Protein AF-A0A967NRQ9-F1 (afdb_monomer)

Structure (mmCIF, N/CA/C/O backbone):
data_AF-A0A967NRQ9-F1
#
_entry.id   AF-A0A967NRQ9-F1
#
loop_
_atom_site.group_PDB
_atom_site.id
_atom_site.type_symbol
_atom_site.label_atom_id
_atom_site.label_alt_id
_atom_site.label_comp_id
_atom_site.label_asym_id
_atom_site.label_entity_id
_atom_site.label_seq_id
_atom_site.pdbx_PDB_ins_code
_atom_site.Cartn_x
_atom_site.Cartn_y
_atom_site.Cartn_z
_atom_site.occupancy
_atom_site.B_iso_or_equiv
_atom_site.auth_seq_id
_atom_site.auth_comp_id
_atom_site.auth_asym_id
_atom_site.auth_atom_id
_atom_site.pdbx_PDB_model_num
ATOM 1 N N . MET A 1 1 ? -13.872 -3.591 16.420 1.00 70.75 1 MET A N 1
ATOM 2 C CA . MET A 1 1 ? -14.107 -2.134 16.455 1.00 70.75 1 MET A CA 1
ATOM 3 C C . MET A 1 1 ? -12.800 -1.481 16.844 1.00 70.75 1 MET A C 1
ATOM 5 O O . MET A 1 1 ? -12.281 -1.803 17.907 1.00 70.75 1 MET A O 1
ATOM 9 N N . PHE A 1 2 ? -12.220 -0.684 15.950 1.00 88.56 2 PHE A N 1
ATOM 10 C CA . PHE A 1 2 ? -10.944 -0.022 16.219 1.00 88.56 2 PHE A CA 1
ATOM 11 C C . PHE A 1 2 ? -11.175 1.304 16.947 1.00 88.56 2 PHE A C 1
ATOM 13 O O . PHE A 1 2 ? -12.304 1.786 17.034 1.00 88.56 2 PHE A O 1
ATOM 20 N N . ILE A 1 3 ? -10.114 1.883 17.504 1.00 93.44 3 ILE A N 1
ATOM 21 C CA . ILE A 1 3 ? -10.185 3.162 18.211 1.00 93.44 3 ILE A CA 1
ATOM 22 C C . ILE A 1 3 ? -9.208 4.121 17.545 1.00 93.44 3 ILE A C 1
ATOM 24 O O . ILE A 1 3 ? -8.014 3.832 17.449 1.00 93.44 3 ILE A O 1
ATOM 28 N N . LEU A 1 4 ? -9.728 5.267 17.102 1.00 95.88 4 LEU A N 1
ATOM 29 C CA . LEU A 1 4 ? -8.900 6.382 16.673 1.00 95.88 4 LEU A CA 1
ATOM 30 C C . LEU A 1 4 ? -8.304 7.040 17.917 1.00 95.88 4 LEU A C 1
ATOM 32 O O . LEU A 1 4 ? -9.021 7.514 18.800 1.00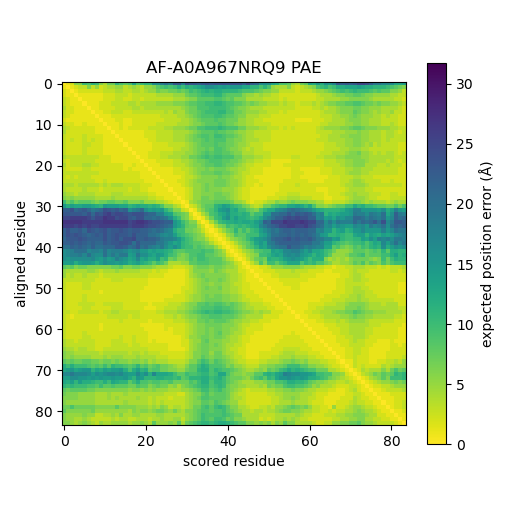 95.88 4 LEU A O 1
ATOM 36 N N . SER A 1 5 ? -6.982 7.030 18.002 1.00 96.31 5 SER A N 1
ATOM 37 C CA . SER A 1 5 ? -6.263 7.664 19.100 1.00 96.31 5 SER A CA 1
ATOM 38 C C . SER A 1 5 ? -6.243 9.185 18.923 1.00 96.31 5 SER A C 1
ATOM 40 O O . SER A 1 5 ? -6.443 9.703 17.827 1.00 96.31 5 SER A O 1
ATOM 42 N N . LYS A 1 6 ? -5.969 9.928 20.003 1.00 97.19 6 LYS A N 1
ATOM 43 C CA . LYS A 1 6 ? -5.957 11.406 19.975 1.00 97.19 6 LYS A CA 1
ATOM 44 C C . LYS A 1 6 ? -4.913 12.006 19.028 1.00 97.19 6 LYS A C 1
ATOM 46 O O . LYS A 1 6 ? -5.058 13.152 18.627 1.00 97.19 6 LYS A O 1
ATOM 51 N N . 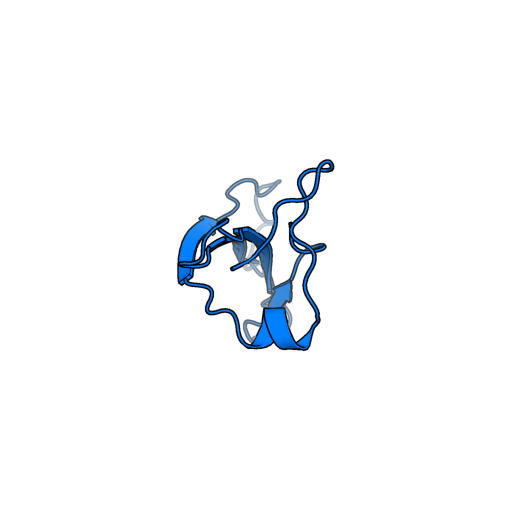ASP A 1 7 ? -3.873 11.246 18.704 1.00 96.50 7 ASP A N 1
ATOM 52 C CA . ASP A 1 7 ? -2.805 11.619 17.776 1.00 96.50 7 ASP A CA 1
ATOM 53 C C . ASP A 1 7 ? -3.120 11.264 16.313 1.00 96.50 7 ASP A C 1
ATOM 55 O O . ASP A 1 7 ? -2.252 11.392 15.459 1.00 96.50 7 ASP A O 1
ATOM 59 N N . GLY A 1 8 ? -4.348 10.822 16.019 1.00 94.19 8 GLY A N 1
ATOM 60 C CA . GLY A 1 8 ? -4.796 10.507 14.662 1.00 94.19 8 GLY A CA 1
ATOM 61 C C . GLY A 1 8 ? -4.452 9.095 14.188 1.00 94.19 8 GLY A C 1
ATOM 62 O O . GLY A 1 8 ? -4.835 8.730 13.083 1.00 94.19 8 GLY A O 1
ATOM 63 N N . TYR A 1 9 ? -3.795 8.272 15.014 1.00 95.25 9 TYR A N 1
ATOM 64 C CA . TYR A 1 9 ? -3.429 6.905 14.640 1.00 95.25 9 TYR A CA 1
ATOM 65 C C . TYR A 1 9 ? -4.423 5.858 15.146 1.00 95.25 9 TYR A C 1
ATOM 67 O O . TYR A 1 9 ? -4.945 5.929 16.265 1.00 95.25 9 TYR A O 1
ATOM 75 N N . ILE A 1 10 ? -4.615 4.814 14.343 1.00 95.69 10 ILE A N 1
ATOM 76 C CA . ILE A 1 10 ? -5.254 3.567 14.765 1.00 95.69 10 ILE A CA 1
ATOM 77 C C . ILE A 1 10 ? -4.139 2.606 15.185 1.00 95.69 10 ILE A C 1
ATOM 79 O O . ILE A 1 10 ? -3.270 2.260 14.389 1.00 95.69 10 ILE A O 1
ATOM 83 N N . ARG A 1 11 ? -4.137 2.183 16.452 1.00 94.88 11 ARG A N 1
ATOM 84 C CA . ARG A 1 11 ? -3.133 1.248 16.982 1.00 94.88 11 ARG A CA 1
ATOM 85 C C . ARG A 1 11 ? -3.643 -0.182 16.865 1.00 94.88 11 ARG A C 1
ATOM 87 O O . ARG A 1 11 ? -4.700 -0.504 17.403 1.00 94.88 11 ARG A O 1
ATOM 94 N N . LEU A 1 12 ? -2.874 -1.027 16.188 1.00 94.44 12 LEU A N 1
ATOM 95 C CA . LEU A 1 12 ? -3.199 -2.426 15.915 1.00 94.44 12 LEU A CA 1
ATOM 96 C C . LEU A 1 12 ? -2.008 -3.314 16.266 1.00 94.44 12 LEU A C 1
ATOM 98 O O . LEU A 1 12 ? -0.857 -2.882 16.206 1.00 94.44 12 LEU A O 1
ATOM 102 N N . THR A 1 13 ? -2.285 -4.573 16.595 1.00 95.25 13 THR A N 1
ATOM 103 C CA . THR A 1 13 ? -1.253 -5.612 16.561 1.00 95.25 13 THR A CA 1
ATOM 104 C C . THR A 1 13 ? -0.937 -5.964 15.107 1.00 95.25 13 THR A C 1
ATOM 106 O O . THR A 1 13 ? -1.759 -5.748 14.214 1.00 95.25 13 THR A O 1
ATOM 109 N N . LEU A 1 14 ? 0.238 -6.551 14.863 1.00 95.06 14 LEU A N 1
ATOM 110 C CA . LEU A 1 14 ? 0.590 -7.066 13.535 1.00 95.06 14 LEU A CA 1
ATOM 111 C C . LEU A 1 14 ? -0.451 -8.077 13.031 1.00 95.06 14 LEU A C 1
ATOM 113 O O . LEU A 1 14 ? -0.895 -7.991 11.892 1.00 95.06 14 LEU A O 1
ATOM 117 N N . GLU A 1 15 ? -0.882 -8.985 13.905 1.00 96.81 15 GLU A N 1
ATOM 118 C CA . GLU A 1 15 ? -1.934 -9.957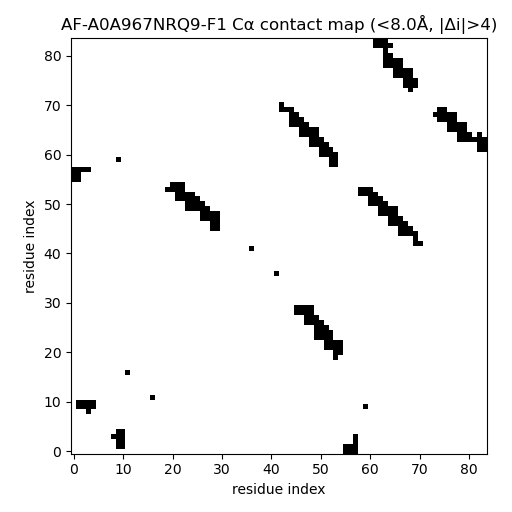 13.607 1.00 96.81 15 GLU A CA 1
ATOM 119 C C . GLU A 1 15 ? -3.252 -9.267 13.231 1.00 96.81 15 GLU A C 1
ATOM 121 O O . GLU A 1 15 ? -3.887 -9.648 12.251 1.00 96.81 15 GLU A O 1
ATOM 126 N N . GLY A 1 16 ? -3.646 -8.221 13.964 1.00 94.94 16 GLY A N 1
ATOM 127 C CA . GLY A 1 16 ? -4.849 -7.450 13.659 1.00 94.94 16 GLY A CA 1
ATOM 128 C C . GLY A 1 16 ? -4.781 -6.790 12.282 1.00 94.94 16 GLY A C 1
ATOM 129 O O . GLY A 1 16 ? -5.766 -6.815 11.548 1.00 94.94 16 GLY A O 1
ATOM 130 N N . LEU A 1 17 ? -3.614 -6.264 11.898 1.00 93.69 17 LEU A N 1
ATOM 131 C CA . LEU A 1 17 ? -3.397 -5.715 10.559 1.00 93.69 17 LEU A CA 1
ATOM 132 C C . LEU A 1 17 ? -3.497 -6.803 9.478 1.00 93.69 17 LEU A C 1
ATOM 134 O O . LEU A 1 17 ? -4.191 -6.605 8.488 1.00 93.69 17 LEU A O 1
ATOM 138 N N . GLN A 1 18 ? -2.866 -7.964 9.681 1.00 95.31 18 GLN A N 1
ATOM 139 C CA . GLN A 1 18 ? -2.890 -9.079 8.721 1.00 95.31 18 GLN A CA 1
ATOM 140 C C . GLN A 1 18 ? -4.295 -9.652 8.484 1.00 95.31 18 GLN A C 1
ATOM 142 O O . GLN A 1 18 ? -4.580 -10.133 7.390 1.00 95.31 18 GLN A O 1
ATOM 147 N N . HIS A 1 19 ? -5.169 -9.596 9.492 1.00 95.31 19 HIS A N 1
ATOM 148 C CA . HIS A 1 19 ? -6.553 -10.068 9.398 1.00 95.31 19 HIS A CA 1
ATOM 149 C C . HIS A 1 19 ? -7.551 -8.980 8.987 1.00 95.31 19 HIS A C 1
ATOM 151 O O . HIS A 1 19 ? -8.737 -9.277 8.857 1.00 95.31 19 HIS A O 1
ATOM 157 N N . THR A 1 20 ? -7.108 -7.734 8.798 1.00 95.69 20 THR A N 1
ATOM 158 C CA . THR A 1 20 ? -7.974 -6.647 8.332 1.00 95.69 20 THR A CA 1
ATOM 159 C C . THR A 1 20 ? -7.962 -6.611 6.804 1.00 95.69 20 THR A C 1
ATOM 161 O O . THR A 1 20 ? -6.926 -6.285 6.224 1.00 95.69 20 THR A O 1
ATOM 164 N N . PRO A 1 21 ? -9.084 -6.907 6.122 1.00 96.31 21 PRO A N 1
ATOM 165 C CA . PRO A 1 21 ? -9.132 -6.822 4.672 1.00 96.31 21 PRO A CA 1
ATOM 166 C C . PRO A 1 21 ? -8.966 -5.373 4.215 1.00 96.31 21 PRO A C 1
ATOM 168 O O . PRO A 1 21 ? -9.691 -4.483 4.668 1.00 96.31 21 PRO A O 1
ATOM 171 N N . LEU A 1 22 ? -8.023 -5.161 3.301 1.00 97.69 22 LEU A N 1
ATOM 172 C CA . LEU A 1 22 ? -7.852 -3.907 2.584 1.00 97.69 22 LEU A CA 1
ATOM 173 C C . LEU A 1 22 ? -8.391 -4.074 1.167 1.00 97.69 22 LEU A C 1
ATOM 175 O O . LEU A 1 22 ? -8.119 -5.064 0.488 1.00 97.69 22 LEU A O 1
ATOM 179 N N . ILE A 1 23 ? -9.154 -3.086 0.738 1.00 97.94 23 ILE A N 1
ATOM 180 C CA . ILE A 1 23 ? -9.783 -2.989 -0.567 1.00 97.94 23 ILE A CA 1
ATOM 181 C C . ILE A 1 23 ? -9.030 -1.915 -1.341 1.00 97.94 23 ILE A C 1
ATOM 183 O O . ILE A 1 23 ? -8.711 -0.852 -0.802 1.00 97.94 23 ILE A O 1
ATOM 187 N N . HIS A 1 24 ? -8.721 -2.208 -2.600 1.00 98.12 24 HIS A N 1
ATOM 188 C CA . HIS A 1 24 ? -8.102 -1.241 -3.496 1.00 98.12 24 HIS A CA 1
ATOM 189 C C . HIS A 1 24 ? -9.039 -0.047 -3.677 1.00 98.12 24 HIS A C 1
ATOM 191 O O . HIS A 1 24 ? -10.207 -0.227 -4.022 1.00 98.12 24 HIS A O 1
ATOM 197 N N . LEU A 1 25 ? -8.532 1.156 -3.412 1.00 98.31 25 LEU A N 1
ATOM 198 C CA . LEU A 1 25 ? -9.278 2.388 -3.628 1.00 98.31 25 LEU A CA 1
ATOM 199 C C . LEU A 1 25 ? -8.949 2.968 -5.004 1.00 98.31 25 LEU A C 1
ATOM 201 O O . LEU A 1 25 ? -9.855 3.241 -5.789 1.00 98.31 25 LEU A O 1
ATOM 205 N N . LEU A 1 26 ? -7.659 3.171 -5.284 1.00 97.94 26 LEU A N 1
ATOM 206 C CA . LEU A 1 26 ? -7.168 3.701 -6.556 1.00 97.94 26 LEU A CA 1
ATOM 207 C C . LEU A 1 26 ? -5.663 3.458 -6.725 1.00 97.94 26 LEU A C 1
ATOM 209 O O . LEU A 1 26 ? -4.933 3.231 -5.760 1.00 97.94 26 LEU A O 1
ATOM 213 N N . SER A 1 27 ? -5.197 3.537 -7.967 1.00 97.12 27 SER A N 1
ATOM 214 C CA . SER A 1 27 ? -3.776 3.635 -8.311 1.00 97.12 27 SER A CA 1
ATOM 215 C C . SER A 1 27 ? -3.603 4.662 -9.420 1.00 97.12 27 SER A C 1
ATOM 217 O O . SER A 1 27 ? -4.498 4.828 -10.251 1.00 97.12 27 SER A O 1
ATOM 219 N N . GLY A 1 28 ? -2.447 5.314 -9.443 1.00 95.00 28 GLY A N 1
ATOM 220 C CA . GLY A 1 28 ? -2.055 6.256 -10.486 1.00 95.00 28 GLY A CA 1
ATOM 221 C C . GLY A 1 28 ? -0.620 6.004 -10.929 1.00 95.00 28 GLY A C 1
ATOM 222 O O . GLY A 1 28 ? 0.134 5.340 -10.220 1.00 95.00 28 GLY A O 1
ATOM 223 N N . LEU A 1 29 ? -0.273 6.507 -12.112 1.00 93.75 29 LEU A N 1
ATOM 224 C CA . LEU A 1 29 ? 1.110 6.582 -12.575 1.00 93.75 29 LEU A CA 1
ATOM 225 C C . LEU A 1 29 ? 1.700 7.930 -12.170 1.00 93.75 29 LEU A C 1
ATOM 227 O O . LEU A 1 29 ? 0.993 8.938 -12.192 1.00 93.75 29 LEU A O 1
ATOM 231 N N . ASP A 1 30 ? 2.989 7.939 -11.854 1.00 88.88 30 ASP A N 1
ATOM 232 C CA . ASP A 1 30 ? 3.729 9.182 -11.681 1.00 88.88 30 ASP A CA 1
ATOM 233 C C . ASP A 1 30 ? 4.170 9.651 -13.069 1.00 88.88 30 ASP A C 1
ATOM 235 O O . ASP A 1 30 ? 5.034 9.043 -13.697 1.00 88.88 30 ASP A O 1
ATOM 239 N N . GLU A 1 31 ? 3.542 10.708 -13.583 1.00 74.94 31 GLU A N 1
ATOM 240 C CA . GLU A 1 31 ? 3.841 11.247 -14.921 1.00 74.94 31 GLU A CA 1
ATOM 241 C C . GLU A 1 31 ? 5.070 12.177 -14.927 1.00 74.94 31 GLU A C 1
ATOM 243 O O . GLU A 1 31 ? 5.577 12.550 -15.988 1.00 74.94 31 GLU A O 1
ATOM 248 N N . ASP A 1 32 ? 5.584 12.516 -13.742 1.00 64.75 32 ASP A N 1
ATOM 249 C CA . ASP A 1 32 ? 6.737 13.387 -13.53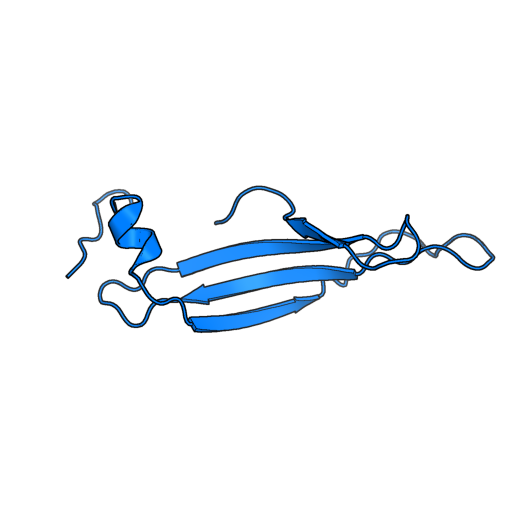8 1.00 64.75 32 ASP A CA 1
ATOM 250 C C . ASP A 1 32 ? 8.051 12.628 -13.783 1.00 64.75 32 ASP A C 1
ATOM 252 O O . ASP A 1 32 ? 8.820 12.330 -12.867 1.00 64.75 32 ASP A O 1
ATOM 256 N N . HIS A 1 33 ? 8.338 12.308 -15.043 1.00 62.41 33 HIS A N 1
ATOM 257 C CA . HIS A 1 33 ? 9.656 11.816 -15.432 1.00 62.41 33 HIS A CA 1
ATOM 258 C C . HIS A 1 33 ? 10.538 12.981 -15.904 1.00 62.41 33 HIS A C 1
ATOM 260 O O . HIS A 1 33 ? 10.257 13.583 -16.946 1.00 62.41 33 HIS A O 1
ATOM 266 N N . PRO A 1 34 ? 11.613 13.328 -15.169 1.00 56.41 34 PRO A N 1
ATOM 267 C CA . PRO A 1 34 ? 12.561 14.319 -15.638 1.00 56.41 34 PRO A CA 1
ATOM 268 C C . PRO A 1 34 ? 13.378 13.757 -16.810 1.00 56.41 34 PRO A C 1
ATOM 270 O O . PRO A 1 34 ? 13.942 12.669 -16.735 1.00 56.41 34 PRO A O 1
ATOM 273 N N . GLU A 1 35 ? 13.469 14.585 -17.848 1.00 58.28 35 GLU A N 1
ATOM 274 C CA . GLU A 1 35 ? 14.322 14.491 -19.037 1.00 58.28 35 GLU A CA 1
ATOM 275 C C . GLU A 1 35 ? 13.925 13.491 -20.132 1.00 58.28 35 GLU A C 1
ATOM 277 O O . GLU A 1 35 ? 13.663 12.308 -19.922 1.00 58.28 35 GLU A O 1
ATOM 282 N N . SER A 1 36 ? 13.935 14.007 -21.366 1.00 63.12 36 SER A N 1
ATOM 283 C CA . SER A 1 36 ? 13.875 13.211 -22.587 1.00 63.12 36 SER A CA 1
ATOM 284 C C . SER A 1 36 ? 14.918 12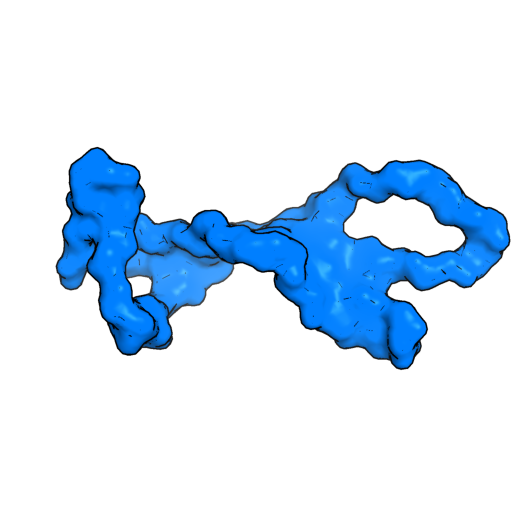.093 -22.514 1.00 63.12 36 SER A C 1
ATOM 286 O O . SER A 1 36 ? 16.100 12.400 -22.327 1.00 63.12 36 SER A O 1
ATOM 288 N N . PRO A 1 37 ? 14.530 10.817 -22.687 1.00 65.81 37 PRO A N 1
ATOM 289 C CA . PRO A 1 37 ? 15.491 9.730 -22.647 1.00 65.81 37 PRO A CA 1
ATOM 290 C C . PRO A 1 37 ? 16.581 9.958 -23.708 1.00 65.81 37 PRO A C 1
ATOM 292 O O . PRO A 1 37 ? 16.291 10.496 -24.786 1.00 65.81 37 PRO A O 1
ATOM 295 N N . PRO A 1 38 ? 17.837 9.565 -23.430 1.00 67.88 38 PRO A N 1
ATOM 296 C CA . PRO A 1 38 ? 18.913 9.673 -24.403 1.00 67.88 38 PRO A CA 1
ATOM 297 C C . PRO A 1 38 ? 18.546 8.939 -25.708 1.00 67.88 38 PRO A C 1
ATOM 299 O O . PRO A 1 38 ? 17.759 7.987 -25.681 1.00 67.88 38 PRO A O 1
ATOM 302 N N . PRO A 1 39 ? 19.104 9.352 -26.863 1.00 73.19 39 PRO A N 1
ATOM 303 C CA . PRO A 1 39 ? 18.790 8.726 -28.143 1.00 73.19 39 PRO A CA 1
ATOM 304 C C . PRO A 1 39 ? 19.068 7.214 -28.112 1.00 73.19 39 PRO A C 1
ATOM 306 O O . PRO A 1 39 ? 20.186 6.796 -27.816 1.00 73.19 39 PRO A O 1
ATOM 309 N N . GLY A 1 40 ? 18.066 6.398 -28.456 1.00 72.38 40 GLY A N 1
ATOM 310 C CA . GLY A 1 40 ? 18.163 4.934 -28.481 1.00 72.38 40 GLY A CA 1
ATOM 311 C C . GLY A 1 40 ? 17.112 4.235 -27.612 1.00 72.38 40 GLY A C 1
ATOM 312 O O . GLY A 1 40 ? 16.218 4.869 -27.055 1.00 72.38 40 GLY A O 1
ATOM 313 N N . ALA A 1 41 ? 17.198 2.905 -27.516 1.00 70.94 41 ALA A N 1
ATOM 314 C CA . ALA A 1 41 ? 16.339 2.121 -26.631 1.00 70.94 41 ALA A CA 1
ATOM 315 C C . ALA A 1 41 ? 16.853 2.228 -25.187 1.00 70.94 41 ALA A C 1
ATOM 317 O O . ALA A 1 41 ? 17.882 1.643 -24.851 1.00 70.94 41 ALA A O 1
ATOM 318 N N . THR A 1 42 ? 16.133 2.968 -24.344 1.00 70.50 42 THR A N 1
ATOM 319 C CA . THR A 1 42 ? 16.433 3.100 -22.911 1.00 70.50 42 THR A CA 1
ATOM 320 C C . THR A 1 42 ? 15.417 2.302 -22.100 1.00 70.50 42 THR A C 1
ATOM 322 O O . THR A 1 42 ? 14.233 2.270 -22.437 1.00 70.50 42 THR A O 1
ATOM 325 N N . ALA A 1 43 ? 15.874 1.643 -21.033 1.00 70.00 43 ALA A N 1
ATOM 326 C CA . ALA A 1 43 ? 14.988 0.983 -20.082 1.00 70.00 43 ALA A CA 1
ATOM 327 C C . ALA A 1 43 ? 14.069 2.029 -19.427 1.00 70.00 43 ALA A C 1
ATOM 329 O O . ALA A 1 43 ? 14.544 2.915 -18.723 1.00 70.00 43 ALA A O 1
ATOM 330 N N . CYS A 1 44 ? 12.764 1.931 -19.681 1.00 71.06 44 CYS A N 1
ATOM 331 C CA . CYS A 1 44 ? 11.756 2.784 -19.062 1.00 71.06 44 CYS A CA 1
ATOM 332 C C . CYS A 1 44 ? 11.229 2.089 -17.804 1.00 71.06 44 CYS A C 1
ATOM 334 O O . CYS A 1 44 ? 10.749 0.956 -17.884 1.00 71.06 44 CYS A O 1
ATOM 336 N N . ALA A 1 45 ? 11.349 2.743 -16.650 1.00 75.44 45 ALA A N 1
ATOM 337 C CA . ALA A 1 45 ? 10.707 2.289 -15.424 1.00 75.44 45 ALA A CA 1
ATOM 338 C C . ALA A 1 45 ? 9.320 2.931 -15.328 1.00 75.44 45 ALA A C 1
ATOM 340 O O . ALA A 1 45 ? 9.183 4.126 -15.556 1.00 75.44 45 ALA A O 1
ATOM 3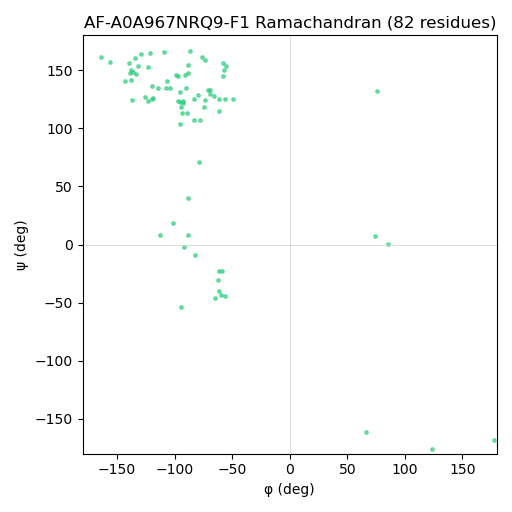41 N N . ILE A 1 46 ? 8.307 2.135 -14.990 1.00 87.38 46 ILE A N 1
ATOM 342 C CA . ILE A 1 46 ? 6.956 2.635 -14.714 1.00 87.38 46 ILE A CA 1
ATOM 343 C C . ILE A 1 46 ? 6.863 2.819 -13.205 1.00 87.38 46 ILE A C 1
ATOM 345 O O . ILE A 1 46 ? 7.071 1.845 -12.481 1.00 87.38 46 ILE A O 1
ATOM 349 N N . SER A 1 47 ? 6.562 4.019 -12.729 1.00 91.44 47 SER A N 1
ATOM 350 C CA . SER A 1 47 ? 6.309 4.285 -11.311 1.00 91.44 47 SER A CA 1
ATOM 351 C C . SER A 1 47 ? 4.918 4.861 -11.094 1.00 91.44 47 SER A C 1
ATOM 353 O O . SER A 1 47 ? 4.229 5.253 -12.040 1.00 91.44 47 SER A O 1
ATOM 355 N N . GLY A 1 48 ? 4.482 4.844 -9.846 1.00 94.25 48 GLY A N 1
ATOM 356 C CA 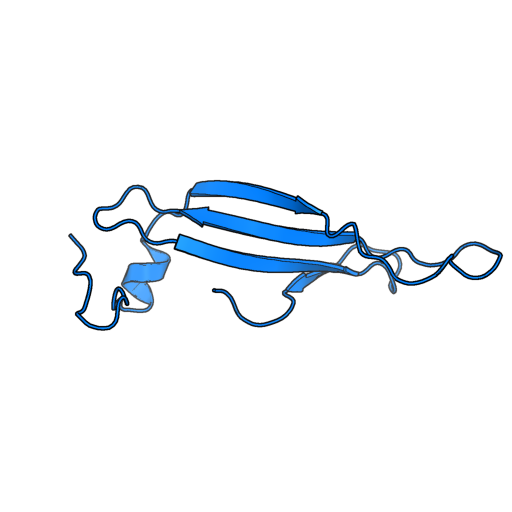. GLY A 1 48 ? 3.174 5.318 -9.456 1.00 94.25 48 GLY A CA 1
ATOM 357 C C . GLY A 1 48 ? 2.920 5.125 -7.975 1.00 94.25 48 GLY A C 1
ATOM 358 O O . GLY A 1 48 ? 3.791 4.728 -7.204 1.00 94.25 48 GLY A O 1
ATOM 359 N N . TYR A 1 49 ? 1.666 5.310 -7.596 1.00 95.88 49 TYR A N 1
ATOM 360 C CA . TYR A 1 49 ? 1.188 5.119 -6.234 1.00 95.88 49 TYR A CA 1
ATOM 361 C C . TYR A 1 49 ? -0.049 4.225 -6.214 1.00 95.88 49 TYR A C 1
ATOM 363 O O . TYR A 1 49 ? -0.694 3.956 -7.237 1.00 95.88 49 TYR A O 1
ATOM 371 N N . THR A 1 50 ? -0.374 3.706 -5.038 1.00 97.62 50 THR A N 1
ATOM 372 C CA . THR A 1 50 ? -1.608 2.964 -4.804 1.00 97.62 50 THR A CA 1
ATOM 373 C C . THR A 1 50 ? -2.152 3.274 -3.424 1.00 97.62 50 THR A C 1
ATOM 375 O O . THR A 1 50 ? -1.398 3.339 -2.461 1.00 97.62 50 THR A O 1
ATOM 378 N N . GLU A 1 51 ? -3.471 3.393 -3.336 1.00 98.25 51 GLU A N 1
ATOM 379 C CA . GLU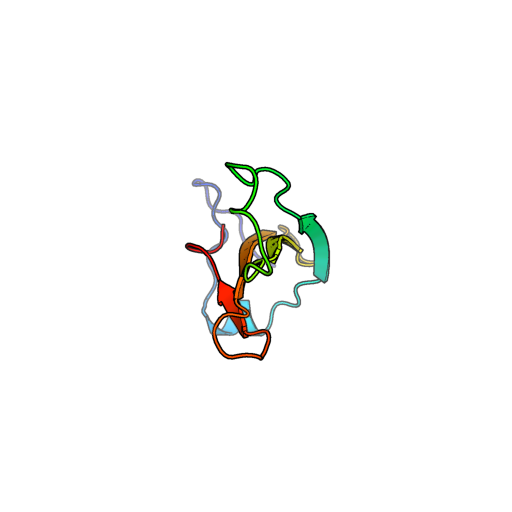 A 1 51 ? -4.203 3.682 -2.107 1.00 98.25 51 GLU A CA 1
ATOM 380 C C . GLU A 1 51 ? -5.174 2.542 -1.807 1.00 98.25 51 GLU A C 1
ATOM 382 O O . GLU A 1 51 ? -5.864 2.034 -2.700 1.00 98.25 51 GLU A O 1
ATOM 387 N N . TRP A 1 52 ? -5.224 2.136 -0.543 1.00 98.38 52 TRP A N 1
ATOM 388 C CA . TRP A 1 52 ? -6.044 1.034 -0.055 1.00 98.38 52 TRP A CA 1
ATOM 389 C C . TRP A 1 52 ? -6.792 1.438 1.212 1.00 98.38 52 TRP A C 1
ATOM 391 O O . TRP A 1 52 ? -6.280 2.196 2.037 1.00 98.38 52 TRP A O 1
ATOM 401 N N . VAL A 1 53 ? -8.002 0.907 1.385 1.00 98.31 53 VAL A N 1
ATOM 402 C CA . VAL A 1 53 ? -8.871 1.216 2.528 1.00 98.31 53 VAL A CA 1
ATOM 403 C C . VAL A 1 53 ? -9.514 -0.036 3.108 1.00 98.31 53 VAL A C 1
ATOM 405 O O . VAL A 1 53 ? -9.798 -0.983 2.383 1.00 98.31 53 VAL A O 1
ATOM 408 N N . SER A 1 54 ? -9.776 -0.061 4.411 1.00 97.31 54 SER A N 1
ATOM 409 C CA . SER A 1 54 ? -10.581 -1.121 5.030 1.00 97.31 54 SER A CA 1
ATOM 410 C C . SER A 1 54 ? -12.076 -0.789 5.026 1.00 97.31 54 SER A C 1
ATOM 412 O O . SER A 1 54 ? -12.466 0.373 5.103 1.00 97.31 54 SER A O 1
ATOM 414 N N . ASP A 1 55 ? -12.931 -1.814 5.056 1.00 95.75 55 ASP A N 1
ATOM 415 C CA . ASP A 1 55 ? -14.374 -1.664 5.331 1.00 95.75 55 ASP A CA 1
ATOM 416 C C . ASP A 1 55 ? -14.677 -1.732 6.844 1.00 95.75 55 ASP A C 1
ATOM 418 O O . ASP A 1 55 ? -15.603 -2.390 7.316 1.00 95.75 55 ASP A O 1
ATOM 422 N N . THR A 1 56 ? -13.813 -1.119 7.658 1.00 94.88 56 THR A N 1
ATOM 423 C CA . THR A 1 56 ? -13.961 -1.086 9.120 1.00 94.88 56 THR A CA 1
ATOM 424 C C . THR A 1 56 ? -14.329 0.305 9.607 1.00 94.88 56 THR A C 1
ATOM 426 O O . THR A 1 56 ? -14.155 1.295 8.902 1.00 94.88 56 THR A O 1
ATOM 429 N N . PHE A 1 57 ? -14.771 0.394 10.864 1.00 93.06 57 PHE A N 1
ATOM 430 C CA . PHE A 1 57 ? -14.948 1.668 11.553 1.00 93.06 57 PHE A CA 1
ATOM 431 C C . PHE A 1 57 ? -14.072 1.746 12.821 1.00 93.06 57 PHE A C 1
ATOM 433 O O . PHE A 1 57 ? -14.184 0.866 13.692 1.00 93.06 57 PHE A O 1
ATOM 440 N N . PRO A 1 58 ? -13.220 2.784 12.962 1.00 94.44 58 PRO A N 1
ATOM 441 C CA . PRO A 1 58 ? -12.793 3.727 11.920 1.00 94.44 58 PRO A CA 1
ATOM 442 C C . PRO A 1 58 ? -12.133 3.029 10.717 1.00 94.44 58 PRO A C 1
ATOM 444 O O . PRO A 1 58 ? -11.623 1.909 10.834 1.00 94.44 58 PRO A O 1
ATOM 447 N N . THR A 1 59 ? -12.171 3.701 9.566 1.00 95.81 59 THR A N 1
ATOM 448 C CA . THR A 1 59 ? -11.518 3.259 8.328 1.00 95.81 59 THR A CA 1
ATOM 449 C C . THR A 1 59 ? -10.006 3.347 8.489 1.00 95.81 59 THR A C 1
ATOM 451 O O . THR A 1 59 ? -9.488 4.355 8.968 1.00 95.81 59 THR A O 1
ATOM 454 N N . ILE A 1 60 ? -9.302 2.292 8.091 1.00 96.44 60 ILE A N 1
ATOM 455 C CA . ILE A 1 60 ? -7.846 2.285 7.966 1.00 96.44 60 ILE A CA 1
ATOM 456 C C . ILE A 1 60 ? -7.523 2.604 6.512 1.00 96.44 60 ILE A C 1
ATOM 458 O O . ILE A 1 60 ? -8.096 1.993 5.614 1.00 96.44 60 ILE A O 1
ATOM 462 N N . THR A 1 61 ? -6.613 3.545 6.294 1.00 96.69 61 THR A N 1
ATOM 463 C CA . THR A 1 61 ? -6.078 3.901 4.977 1.00 96.69 61 THR A CA 1
ATOM 464 C C . THR A 1 61 ? -4.602 3.534 4.943 1.00 96.69 61 THR A C 1
ATOM 466 O O . THR A 1 61 ? -3.904 3.804 5.920 1.00 96.69 61 THR A O 1
ATOM 469 N N . ILE A 1 62 ? -4.139 2.904 3.864 1.00 96.94 62 ILE A N 1
ATOM 470 C CA . ILE A 1 62 ? -2.719 2.622 3.634 1.00 96.94 62 ILE A CA 1
ATOM 471 C C . ILE A 1 62 ? -2.400 2.921 2.171 1.00 96.94 62 ILE A C 1
ATOM 473 O O . ILE A 1 62 ? -3.010 2.332 1.276 1.00 96.94 62 ILE A O 1
ATOM 477 N N . GLY A 1 63 ? -1.417 3.785 1.944 1.00 97.56 63 GLY A N 1
ATOM 478 C CA . GLY A 1 63 ? -0.915 4.131 0.617 1.00 97.56 63 GLY A CA 1
ATOM 479 C C . GLY A 1 63 ? 0.581 3.875 0.488 1.00 97.56 63 GLY A C 1
ATOM 480 O O . GLY A 1 63 ? 1.309 3.890 1.480 1.00 97.56 63 GLY A O 1
ATOM 481 N N . TRP A 1 64 ? 1.078 3.605 -0.716 1.00 97.25 64 TRP A N 1
ATOM 482 C CA . TRP A 1 64 ? 2.522 3.569 -0.973 1.00 97.25 64 TRP A CA 1
ATOM 483 C C . TRP A 1 64 ? 2.854 3.816 -2.441 1.00 97.25 64 TRP A C 1
ATOM 485 O O . TRP A 1 64 ? 2.056 3.527 -3.337 1.00 97.25 64 TRP A O 1
ATOM 495 N N . ASP A 1 65 ? 4.082 4.273 -2.662 1.00 95.56 65 ASP A N 1
ATOM 496 C CA . ASP A 1 65 ? 4.649 4.460 -3.989 1.00 95.56 65 ASP A CA 1
ATOM 497 C C . ASP A 1 65 ? 5.327 3.158 -4.443 1.00 95.56 65 ASP A C 1
ATOM 499 O O . ASP A 1 65 ? 5.860 2.367 -3.646 1.00 95.56 65 ASP A O 1
ATOM 503 N N . TRP A 1 66 ? 5.293 2.901 -5.742 1.00 94.75 66 TRP A N 1
ATOM 504 C CA . TRP A 1 66 ? 5.839 1.707 -6.361 1.00 94.75 66 TRP A CA 1
ATOM 505 C C . TRP A 1 66 ? 6.535 2.030 -7.678 1.00 94.75 66 TRP A C 1
ATOM 507 O O . TRP A 1 66 ? 6.217 2.994 -8.366 1.00 94.75 66 TRP A O 1
ATOM 517 N N . ARG A 1 67 ? 7.461 1.155 -8.065 1.00 92.56 67 ARG A N 1
ATOM 518 C CA . ARG A 1 67 ? 8.122 1.168 -9.369 1.00 92.56 67 ARG A CA 1
ATOM 519 C C . ARG A 1 67 ? 8.244 -0.246 -9.922 1.00 92.56 67 ARG A C 1
ATOM 521 O O . ARG A 1 67 ? 8.520 -1.193 -9.189 1.00 92.56 67 ARG A O 1
ATOM 528 N N . LEU A 1 68 ? 8.053 -0.393 -11.226 1.00 90.69 68 LEU A N 1
ATOM 529 C CA . LEU A 1 68 ? 8.392 -1.584 -11.992 1.00 90.69 68 LEU A CA 1
ATOM 530 C C . LEU A 1 68 ? 9.774 -1.381 -12.613 1.00 90.69 68 LEU A C 1
ATOM 532 O O . LEU A 1 68 ? 9.935 -0.657 -13.596 1.00 90.69 68 LEU A O 1
ATOM 536 N N . ASP A 1 69 ? 10.778 -2.020 -12.021 1.00 86.56 69 ASP A N 1
ATOM 537 C CA . ASP A 1 69 ? 12.147 -2.022 -12.523 1.00 86.56 69 ASP A CA 1
ATOM 538 C C . ASP A 1 69 ? 12.310 -3.097 -13.605 1.00 86.56 69 ASP A C 1
ATOM 540 O O . ASP A 1 69 ? 11.998 -4.265 -13.374 1.00 86.56 69 ASP A O 1
ATOM 544 N N . VAL A 1 70 ? 12.789 -2.711 -14.789 1.00 83.56 70 VAL A N 1
ATOM 545 C CA . VAL A 1 70 ? 12.962 -3.605 -15.950 1.00 83.56 70 VAL A CA 1
ATOM 546 C C . VAL A 1 70 ? 14.429 -3.849 -16.322 1.00 83.56 70 VAL A C 1
ATOM 548 O O . VAL A 1 70 ? 14.713 -4.471 -17.347 1.00 83.56 70 VAL A O 1
ATOM 551 N N . SER A 1 71 ? 15.376 -3.391 -15.497 1.00 79.12 71 SER A N 1
ATOM 552 C CA . SER A 1 71 ? 16.822 -3.431 -15.784 1.00 79.12 71 SER A CA 1
ATOM 553 C C . SER A 1 71 ? 17.391 -4.839 -16.026 1.00 79.12 71 SER A C 1
ATOM 555 O O . SER A 1 71 ? 18.387 -4.984 -16.730 1.00 79.12 71 SER A O 1
ATOM 557 N N . TYR A 1 72 ? 16.731 -5.886 -15.524 1.00 74.25 72 TYR A N 1
ATOM 558 C CA . TYR A 1 72 ? 17.155 -7.287 -15.663 1.00 74.25 72 TYR A CA 1
ATOM 559 C C . TYR A 1 72 ? 16.392 -8.067 -16.750 1.00 74.25 72 TYR A C 1
ATOM 561 O O . TYR A 1 72 ? 16.361 -9.299 -16.736 1.00 74.25 72 TYR A O 1
ATOM 569 N N . GLY A 1 73 ? 15.734 -7.370 -17.684 1.00 78.12 73 GLY A N 1
ATOM 570 C CA . GLY A 1 73 ? 14.959 -7.994 -18.766 1.00 78.12 73 GLY A CA 1
ATOM 571 C C . GLY A 1 73 ? 13.626 -8.607 -18.316 1.00 78.12 73 GLY A C 1
ATOM 572 O O . GLY A 1 73 ? 12.953 -9.274 -19.101 1.00 78.12 73 GLY A O 1
ATOM 573 N N . ARG A 1 74 ? 13.232 -8.384 -17.057 1.00 82.44 74 ARG A N 1
ATOM 574 C CA . ARG A 1 74 ? 11.922 -8.715 -16.481 1.00 82.44 74 ARG A CA 1
ATOM 575 C C . ARG A 1 74 ? 11.466 -7.564 -15.594 1.00 82.44 74 ARG A C 1
ATOM 577 O O . ARG A 1 74 ? 12.303 -6.914 -14.980 1.00 82.44 74 ARG A O 1
ATOM 584 N N . ALA A 1 75 ? 10.155 -7.341 -15.524 1.00 84.88 75 ALA A N 1
ATOM 585 C CA . ALA A 1 75 ? 9.579 -6.363 -14.611 1.00 84.88 75 ALA A CA 1
ATOM 586 C C . ALA A 1 75 ? 9.619 -6.893 -13.172 1.00 84.88 75 ALA A C 1
ATOM 588 O O . ALA A 1 75 ? 9.092 -7.970 -12.881 1.00 84.88 75 ALA A O 1
ATOM 589 N N . HIS A 1 76 ? 10.227 -6.122 -12.278 1.00 89.88 76 HIS A N 1
ATOM 590 C CA . HIS A 1 76 ? 10.302 -6.386 -10.851 1.00 89.88 76 HIS A CA 1
ATOM 591 C C . HIS A 1 76 ? 9.617 -5.264 -10.085 1.00 89.88 76 HIS A C 1
ATOM 593 O O . HIS A 1 76 ? 9.944 -4.093 -10.254 1.00 89.88 76 HIS A O 1
ATOM 599 N N . TYR A 1 77 ? 8.675 -5.636 -9.225 1.00 91.75 77 TYR A N 1
ATOM 600 C CA . TYR A 1 77 ? 8.041 -4.696 -8.317 1.00 91.75 77 TYR A CA 1
ATOM 601 C C . TYR A 1 77 ? 9.034 -4.228 -7.248 1.00 91.75 77 TYR A C 1
ATOM 603 O O . TYR A 1 77 ? 9.658 -5.043 -6.563 1.00 91.75 77 TYR A O 1
ATOM 611 N N . VAL A 1 78 ? 9.129 -2.916 -7.075 1.00 92.50 78 VAL A N 1
ATOM 612 C CA . VAL A 1 78 ? 9.908 -2.242 -6.041 1.00 92.50 78 VAL A CA 1
ATOM 613 C C . VAL A 1 78 ? 8.964 -1.305 -5.295 1.00 92.50 78 VAL A C 1
ATOM 615 O O . VAL A 1 78 ? 8.292 -0.488 -5.915 1.00 92.50 78 VAL A O 1
ATOM 618 N N . ARG A 1 79 ? 8.904 -1.412 -3.963 1.00 93.25 79 ARG A N 1
ATOM 619 C CA . ARG A 1 79 ? 8.233 -0.399 -3.137 1.00 93.25 79 ARG A CA 1
ATOM 620 C C . ARG A 1 79 ? 9.176 0.783 -2.965 1.00 93.25 79 ARG A C 1
ATOM 622 O O . ARG A 1 79 ? 10.310 0.588 -2.524 1.00 93.25 79 ARG A O 1
ATOM 629 N N . GLU A 1 80 ? 8.693 1.980 -3.253 1.00 91.31 80 GLU A N 1
ATOM 630 C CA . GLU A 1 80 ? 9.443 3.209 -3.038 1.00 91.31 80 GLU A CA 1
ATOM 631 C C . GLU A 1 80 ? 9.019 3.837 -1.708 1.00 91.31 80 GLU A C 1
ATOM 633 O O . GLU A 1 80 ? 7.843 4.046 -1.425 1.00 91.31 80 GLU A O 1
ATOM 638 N N . GLY A 1 81 ? 9.994 4.052 -0.823 1.00 88.56 81 GLY A N 1
ATOM 639 C CA . GLY A 1 81 ? 9.741 4.573 0.517 1.00 88.56 81 GLY A CA 1
ATOM 640 C C . GLY A 1 81 ? 8.951 3.637 1.448 1.00 88.56 81 GLY A C 1
ATOM 641 O O . GLY A 1 81 ? 8.892 2.407 1.287 1.00 88.56 81 GLY A O 1
ATOM 642 N N . SER A 1 82 ? 8.402 4.251 2.496 1.00 91.81 82 SER A N 1
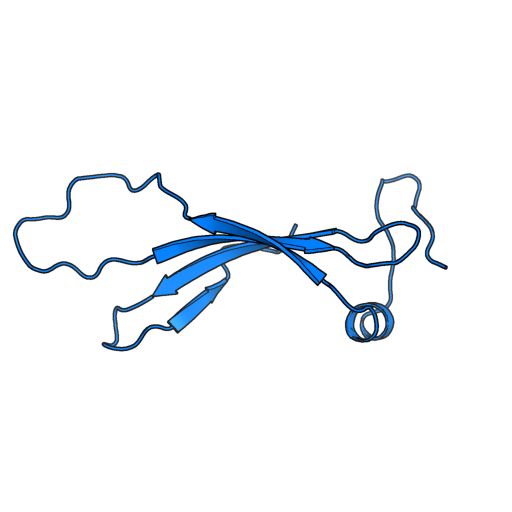ATOM 643 C CA . SER A 1 82 ? 7.556 3.600 3.498 1.00 91.81 82 SER A CA 1
ATOM 644 C C . SER A 1 82 ? 6.079 3.851 3.186 1.00 91.81 82 SER A C 1
ATOM 646 O O . SER A 1 82 ? 5.755 4.951 2.738 1.00 91.81 82 SER A O 1
ATOM 648 N N . PRO A 1 83 ? 5.185 2.885 3.467 1.00 93.06 83 PRO A N 1
ATOM 649 C CA . PRO A 1 83 ? 3.748 3.116 3.398 1.00 93.06 83 PRO A CA 1
ATOM 650 C C . PRO A 1 83 ? 3.298 4.269 4.301 1.00 93.06 83 PRO A C 1
ATOM 652 O O . PRO A 1 83 ? 3.915 4.517 5.344 1.00 93.06 83 PRO A O 1
ATOM 655 N N . ARG A 1 84 ? 2.229 4.940 3.882 1.00 92.06 84 ARG A N 1
ATOM 656 C CA . ARG A 1 84 ? 1.605 6.104 4.512 1.00 92.06 84 ARG A CA 1
ATOM 657 C C . ARG A 1 84 ? 0.240 5.726 5.067 1.00 92.06 84 ARG A C 1
ATOM 659 O O . ARG A 1 84 ? -0.460 4.953 4.374 1.00 92.06 84 ARG A O 1
#

Mean predicted aligned error: 6.02 Å

Foldseek 3Di:
DWDQDPVRDTDDDPVRVVPFDKDWDDKDWDPPDPDDDDPDDDFDKTKIKTWIWTPDVVIDIKMFIWIFGCPPVHTDIDTDDDID

Solvent-accessible surface area (backbone atoms only — not comparable to full-atom values): 5317 Å² total; per-residue (Å²): 128,62,59,76,41,98,86,74,47,71,84,71,52,72,68,56,54,75,73,49,68,69,41,84,70,52,71,50,70,60,85,85,70,86,70,83,76,68,94,72,95,68,90,71,66,54,40,25,41,39,38,29,33,33,97,48,60,65,65,51,68,46,28,40,38,36,33,35,44,40,91,82,84,48,79,39,86,40,75,48,82,73,74,82

Nearest PDB structures (foldseek):
  1ask-assembly1_B  TM=5.883E-01  e=4.386E+00  Rattus norvegicus
  1qma-assembly1_A  TM=4.593E-01  e=3.668E+00  Rattus norvegicus
  3nv0-assembly1_B  TM=3.731E-01  e=2.565E+00  Caenorhabditis elegans

Secondary structure (DSSP, 8-state):
---B-TTSPBP--HHHHHTS-EEEEEEEE-----SPPPSS---PPEEEEEEEEESSSSPPEEEEEEEEE-TTSS-EEEEES---

Sequence (84 aa):
MFILSKDGYIRLTLEGLQHTPLIHLLSGLDEDHPESPPPGATACAISGYTEWVSDTFPTITIGWDWRLDVSYGRAHYVREGSPR

Radius of gyration: 17.39 Å; Cα contacts (8 Å, |Δi|>4): 129; chains: 1; bounding box: 34×25×48 Å

pLDDT: mean 88.54, std 11.19, range [56.41, 98.38]